Protein AF-A0A392P314-F1 (afdb_monomer_lite)

Radius of gyration: 13.02 Å; chains: 1; bounding box: 30×21×45 Å

Structure (mmCIF, N/CA/C/O backbone):
data_AF-A0A392P314-F1
#
_entry.id   AF-A0A392P314-F1
#
loop_
_atom_site.group_PDB
_atom_site.id
_atom_site.type_symbol
_atom_site.label_atom_id
_atom_site.label_alt_id
_atom_site.label_comp_id
_atom_site.label_asym_id
_atom_site.label_entity_id
_atom_site.label_seq_id
_atom_site.pdbx_PDB_ins_code
_atom_site.Cartn_x
_atom_site.Cartn_y
_atom_site.Cartn_z
_atom_site.occupancy
_atom_site.B_iso_or_equiv
_atom_site.auth_seq_id
_atom_site.auth_comp_id
_atom_site.auth_asym_id
_atom_site.auth_atom_id
_atom_site.pdbx_PDB_model_num
ATOM 1 N N . ASN A 1 1 ? -1.983 11.734 -1.064 1.00 77.75 1 ASN A N 1
ATOM 2 C CA . ASN A 1 1 ? -3.026 12.692 -1.538 1.00 77.75 1 ASN A CA 1
ATOM 3 C C . ASN A 1 1 ? -4.248 12.028 -2.172 1.00 77.75 1 ASN A C 1
ATOM 5 O O . ASN A 1 1 ? -5.355 12.394 -1.801 1.00 77.75 1 ASN A O 1
ATOM 9 N N . GLU A 1 2 ? -4.101 11.037 -3.053 1.0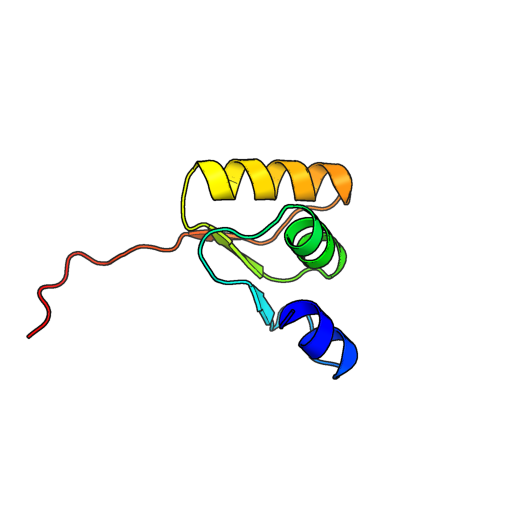0 95.12 2 GLU A N 1
ATOM 10 C CA . GLU A 1 2 ? -5.255 10.375 -3.696 1.00 95.12 2 GLU A CA 1
ATOM 11 C C . GLU A 1 2 ? -5.963 9.362 -2.789 1.00 95.12 2 GLU A C 1
ATOM 13 O O . GLU A 1 2 ? -7.183 9.400 -2.670 1.00 95.12 2 GLU A O 1
ATOM 18 N N . LEU A 1 3 ? -5.208 8.523 -2.066 1.00 95.25 3 LEU A N 1
ATOM 19 C CA . LEU A 1 3 ? -5.770 7.527 -1.145 1.00 95.25 3 LEU A CA 1
ATOM 20 C C . LEU A 1 3 ? -6.711 8.162 -0.107 1.00 95.25 3 LEU A C 1
ATOM 22 O O . LEU A 1 3 ? -7.856 7.748 0.042 1.00 95.25 3 LEU A O 1
ATOM 26 N N . LYS A 1 4 ? -6.255 9.225 0.568 1.00 95.50 4 LYS A N 1
ATOM 27 C CA . LYS A 1 4 ? -7.063 9.975 1.547 1.00 95.50 4 LYS A CA 1
ATOM 28 C C . LYS A 1 4 ? -8.352 10.521 0.928 1.00 95.50 4 LYS A C 1
ATOM 30 O O . LYS A 1 4 ? -9.392 10.500 1.580 1.00 95.50 4 LYS A O 1
ATOM 35 N N . LEU A 1 5 ? -8.292 11.012 -0.311 1.00 97.31 5 LEU A N 1
ATOM 36 C CA . LEU A 1 5 ? -9.461 11.539 -1.011 1.00 97.31 5 LEU A CA 1
ATOM 37 C C . LEU A 1 5 ? -10.446 10.423 -1.381 1.00 97.31 5 LEU A C 1
ATOM 39 O O . LEU A 1 5 ? -11.637 10.575 -1.128 1.00 97.31 5 LEU A O 1
ATOM 43 N N . ALA A 1 6 ? -9.956 9.298 -1.906 1.00 97.69 6 ALA A N 1
ATOM 44 C CA . ALA A 1 6 ? -10.781 8.140 -2.250 1.00 97.69 6 ALA A CA 1
ATOM 45 C C . ALA A 1 6 ? -11.521 7.587 -1.021 1.00 97.69 6 ALA A C 1
ATOM 47 O O . ALA A 1 6 ? -12.735 7.393 -1.064 1.00 97.69 6 ALA A O 1
ATOM 48 N N . LEU A 1 7 ? -10.821 7.432 0.109 1.00 96.44 7 LEU A N 1
ATOM 49 C CA . LEU A 1 7 ? -11.439 6.995 1.365 1.00 96.44 7 LEU A CA 1
ATOM 50 C C . LEU A 1 7 ? -12.509 7.985 1.845 1.00 96.44 7 LEU A C 1
ATOM 52 O O . LEU A 1 7 ? -13.606 7.582 2.224 1.00 96.44 7 LEU A O 1
ATOM 56 N N . ARG A 1 8 ? -12.234 9.294 1.773 1.00 97.44 8 ARG A N 1
ATOM 57 C CA . ARG A 1 8 ? -13.212 10.338 2.132 1.00 97.44 8 ARG A CA 1
ATOM 58 C C . ARG A 1 8 ? -14.426 10.373 1.208 1.00 97.44 8 ARG A C 1
ATOM 60 O O . ARG A 1 8 ? -15.506 10.735 1.660 1.00 97.44 8 ARG A O 1
ATOM 67 N N . ALA A 1 9 ? -14.253 10.022 -0.061 1.00 98.19 9 ALA A N 1
ATOM 68 C CA . ALA A 1 9 ? -15.332 9.928 -1.036 1.00 98.19 9 ALA A CA 1
ATOM 69 C C . ALA A 1 9 ? -16.154 8.628 -0.905 1.00 98.19 9 ALA A C 1
ATOM 71 O O . ALA A 1 9 ? -17.125 8.456 -1.636 1.00 98.19 9 ALA A O 1
ATOM 72 N N . GLY A 1 10 ? -15.798 7.732 0.024 1.00 97.88 10 GLY A N 1
ATOM 73 C CA . GLY A 1 10 ? -16.548 6.506 0.298 1.00 97.88 10 GLY A CA 1
ATOM 74 C C . GLY A 1 10 ? -16.250 5.359 -0.665 1.00 97.88 10 GLY A C 1
ATOM 75 O O . GLY A 1 10 ? -17.061 4.443 -0.785 1.00 97.88 10 GLY A O 1
ATOM 76 N N . PHE A 1 11 ? -15.107 5.389 -1.358 1.00 98.25 11 PHE A N 1
ATOM 77 C CA . PHE A 1 11 ? -14.666 4.236 -2.140 1.00 98.25 11 PHE A CA 1
ATOM 78 C C . PHE A 1 11 ? -14.397 3.051 -1.212 1.00 98.25 11 PHE A C 1
ATOM 80 O O . PHE A 1 11 ? -13.764 3.204 -0.167 1.00 98.25 11 PHE A O 1
ATOM 87 N N . ASP A 1 12 ? -14.850 1.867 -1.620 1.00 97.88 12 ASP A N 1
ATOM 88 C CA . ASP A 1 12 ? -14.568 0.618 -0.917 1.00 97.88 12 ASP A CA 1
ATOM 89 C C . ASP A 1 12 ? -13.051 0.334 -0.940 1.00 97.88 12 ASP A C 1
ATOM 91 O O . ASP A 1 12 ? -12.501 0.093 -2.022 1.00 97.88 12 ASP A O 1
ATOM 95 N N . PRO A 1 13 ? -12.362 0.332 0.219 1.00 97.31 13 PRO A N 1
ATOM 96 C CA . PRO A 1 13 ? -10.918 0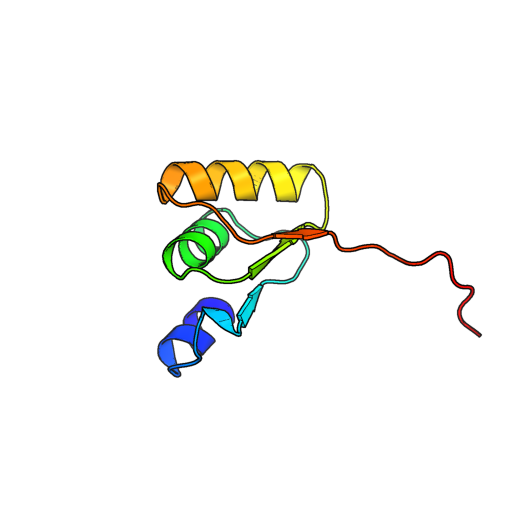.122 0.285 1.00 97.31 13 PRO A CA 1
ATOM 97 C C . PRO A 1 13 ? -10.471 -1.215 -0.309 1.00 97.31 13 PRO A C 1
ATOM 99 O O . PRO A 1 13 ? -9.391 -1.297 -0.891 1.00 97.31 13 PRO A O 1
ATOM 102 N N . THR A 1 14 ? -11.318 -2.245 -0.228 1.00 95.25 14 THR A N 1
ATOM 103 C CA . THR A 1 14 ? -11.015 -3.583 -0.762 1.00 95.25 14 THR A CA 1
ATOM 104 C C . THR A 1 14 ? -11.005 -3.621 -2.290 1.00 95.25 14 THR A C 1
ATOM 106 O O . THR A 1 14 ? -10.561 -4.594 -2.893 1.00 95.25 14 THR A O 1
ATOM 109 N N . ARG A 1 15 ? -11.464 -2.543 -2.932 1.00 96.88 15 ARG A N 1
ATOM 110 C CA . ARG A 1 15 ? -11.457 -2.347 -4.384 1.00 96.88 15 ARG A CA 1
ATOM 111 C C . ARG A 1 15 ? -10.470 -1.266 -4.827 1.00 96.88 15 ARG A C 1
ATOM 113 O O . ARG A 1 15 ? -10.428 -0.931 -6.009 1.00 96.88 15 ARG A O 1
ATOM 120 N N . CYS A 1 16 ? -9.684 -0.722 -3.901 1.00 97.81 16 CYS A N 1
ATOM 121 C CA . CYS A 1 16 ? -8.655 0.272 -4.174 1.00 97.81 16 CYS A CA 1
ATOM 122 C C . CYS A 1 16 ? -7.283 -0.396 -4.327 1.00 97.81 16 CYS A C 1
ATOM 124 O O . CYS A 1 16 ? -6.947 -1.328 -3.595 1.00 97.81 16 CYS A O 1
ATOM 126 N N . ILE A 1 17 ? -6.471 0.132 -5.247 1.00 98.00 17 ILE A N 1
ATOM 127 C CA . ILE A 1 17 ? -5.073 -0.268 -5.443 1.00 98.00 17 ILE A CA 1
ATOM 128 C C . ILE A 1 17 ? -4.203 0.982 -5.329 1.00 98.00 17 ILE A C 1
ATOM 130 O O . ILE A 1 17 ? -4.357 1.928 -6.104 1.00 98.00 17 ILE A O 1
ATOM 134 N N . PHE A 1 18 ? -3.287 0.986 -4.365 1.00 97.69 18 PHE A N 1
ATOM 135 C CA . PHE A 1 18 ? -2.329 2.057 -4.156 1.00 97.69 18 PHE A CA 1
ATOM 136 C C . PHE A 1 18 ? -1.045 1.788 -4.947 1.00 97.69 18 PHE A C 1
ATOM 138 O O . PHE A 1 18 ? -0.351 0.789 -4.744 1.00 97.69 18 PHE A O 1
ATOM 145 N N . ASN A 1 19 ? -0.758 2.696 -5.876 1.00 95.94 19 ASN A N 1
ATOM 146 C CA . ASN A 1 19 ? 0.304 2.600 -6.872 1.00 95.94 19 ASN A CA 1
ATOM 147 C C . ASN A 1 19 ? 1.316 3.738 -6.711 1.00 95.94 19 ASN A C 1
ATOM 149 O O . ASN A 1 19 ? 1.032 4.734 -6.048 1.00 95.94 19 ASN A O 1
ATOM 153 N N . GLY A 1 20 ? 2.453 3.614 -7.397 1.00 88.62 20 GLY A N 1
ATOM 154 C CA . GLY A 1 20 ? 3.401 4.707 -7.604 1.00 88.62 20 GLY A CA 1
ATOM 155 C C . GLY A 1 20 ? 4.749 4.461 -6.941 1.00 88.62 20 GLY A C 1
ATOM 156 O O . GLY A 1 20 ? 4.844 3.850 -5.882 1.00 88.62 20 GLY A O 1
ATOM 157 N N . ASN A 1 21 ? 5.807 4.971 -7.557 1.00 85.50 21 ASN A N 1
ATOM 158 C CA . ASN A 1 21 ? 7.137 4.976 -6.967 1.00 85.50 21 ASN A CA 1
ATOM 159 C C . ASN A 1 21 ? 7.216 6.000 -5.821 1.00 85.50 21 ASN A C 1
ATOM 161 O O . ASN A 1 21 ? 6.642 7.083 -5.902 1.00 85.50 21 ASN A O 1
ATOM 165 N N . GLY A 1 22 ? 7.956 5.670 -4.760 1.00 86.81 22 GLY A N 1
ATOM 166 C CA . GLY A 1 22 ? 8.191 6.597 -3.646 1.00 86.81 22 GLY A CA 1
ATOM 167 C C . GLY A 1 22 ? 6.994 6.781 -2.708 1.00 86.81 22 GLY A C 1
ATOM 168 O O . GLY A 1 22 ? 6.776 7.885 -2.209 1.00 86.81 22 GLY A O 1
ATOM 169 N N . LYS A 1 23 ? 6.214 5.719 -2.461 1.00 93.75 23 LYS A N 1
ATOM 170 C CA . LYS A 1 23 ? 5.156 5.727 -1.440 1.00 93.75 23 LYS A CA 1
ATOM 171 C C . LYS A 1 23 ? 5.789 6.040 -0.083 1.00 93.75 23 LYS A C 1
ATOM 173 O O . LYS A 1 23 ? 6.711 5.353 0.352 1.00 93.75 23 LYS A O 1
ATOM 178 N N . ILE A 1 24 ? 5.306 7.087 0.575 1.00 94.25 24 ILE A N 1
ATOM 179 C CA . ILE A 1 24 ? 5.803 7.473 1.898 1.00 94.25 24 ILE A CA 1
ATOM 180 C C . ILE A 1 24 ? 5.196 6.579 2.981 1.00 94.25 24 ILE A C 1
ATOM 182 O O . ILE A 1 24 ? 4.072 6.088 2.836 1.00 94.25 24 ILE A O 1
ATOM 186 N N . LEU A 1 25 ? 5.931 6.391 4.077 1.00 96.25 25 LEU A N 1
ATOM 187 C CA . LEU A 1 25 ? 5.554 5.479 5.156 1.00 96.25 25 LEU A CA 1
ATOM 188 C C . LEU A 1 25 ? 4.170 5.806 5.733 1.00 96.25 25 LEU A C 1
ATOM 190 O O . LEU A 1 25 ? 3.380 4.901 5.980 1.00 96.25 25 LEU A O 1
ATOM 194 N N . GLU A 1 26 ? 3.840 7.085 5.891 1.00 96.56 26 GLU A N 1
ATOM 195 C CA . GLU A 1 26 ? 2.557 7.531 6.440 1.00 96.56 26 GLU A CA 1
ATOM 196 C C . GLU A 1 26 ? 1.372 7.141 5.546 1.00 96.56 26 GLU A C 1
ATOM 198 O O . GLU A 1 26 ? 0.322 6.730 6.042 1.00 96.56 26 GLU A O 1
ATOM 203 N N . ASP A 1 27 ? 1.527 7.245 4.223 1.00 96.56 27 ASP A N 1
ATOM 204 C CA . ASP A 1 27 ? 0.482 6.849 3.274 1.00 96.56 27 ASP A CA 1
ATOM 205 C C . ASP A 1 27 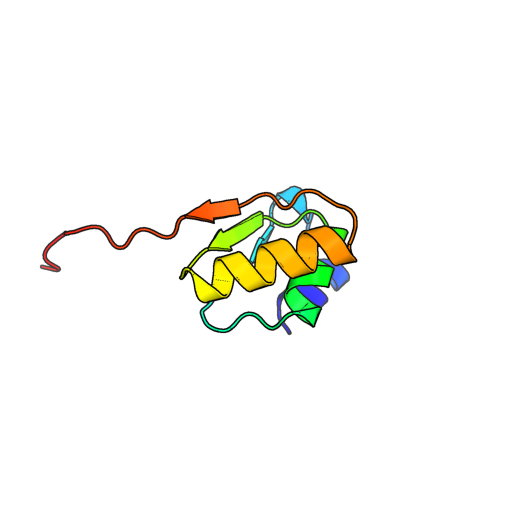? 0.378 5.313 3.179 1.00 96.56 27 ASP A C 1
ATOM 207 O O . ASP A 1 27 ? -0.720 4.781 3.006 1.00 96.56 27 ASP A O 1
ATOM 211 N N . LEU A 1 28 ? 1.487 4.586 3.364 1.00 97.75 28 LEU A N 1
ATOM 212 C CA . LEU A 1 28 ? 1.497 3.121 3.445 1.00 97.75 28 LEU A CA 1
ATOM 213 C C . LEU A 1 28 ? 0.829 2.595 4.720 1.00 97.75 28 LEU A C 1
ATOM 215 O O . LEU A 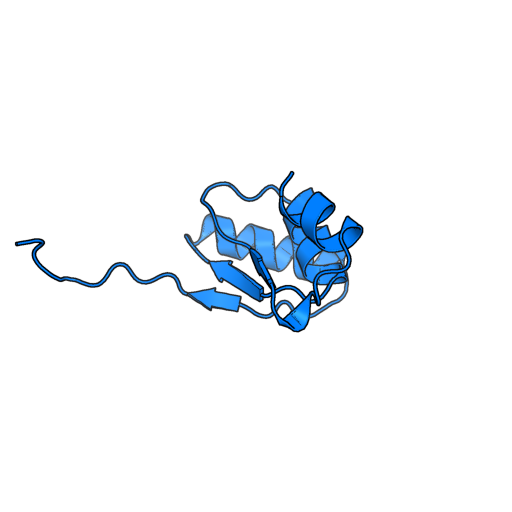1 28 ? 0.092 1.611 4.655 1.00 97.75 28 LEU A O 1
ATOM 219 N N . VAL A 1 29 ? 1.044 3.249 5.866 1.00 98.31 29 VAL A N 1
ATOM 220 C CA . VAL A 1 29 ? 0.349 2.919 7.123 1.00 98.31 29 VAL A CA 1
ATOM 221 C C . VAL A 1 29 ? -1.152 3.103 6.942 1.00 98.31 29 VAL A C 1
ATOM 223 O O . VAL A 1 29 ? -1.915 2.191 7.250 1.00 98.31 29 VAL A O 1
ATOM 226 N N . LEU A 1 30 ? -1.579 4.215 6.337 1.00 97.81 30 LEU A N 1
ATOM 227 C CA . LEU A 1 30 ? -2.990 4.437 6.020 1.00 97.81 30 LEU A CA 1
ATOM 228 C C . LEU A 1 30 ? -3.555 3.349 5.091 1.00 97.81 30 LEU A C 1
ATOM 230 O O . LEU A 1 30 ? -4.665 2.865 5.312 1.00 97.81 30 LEU A O 1
ATOM 234 N N . ALA A 1 31 ? -2.811 2.952 4.054 1.00 97.81 31 ALA A N 1
ATOM 235 C CA . ALA A 1 31 ? -3.231 1.882 3.149 1.00 97.81 31 ALA A CA 1
ATOM 236 C C . ALA A 1 31 ? -3.396 0.545 3.892 1.00 97.81 31 ALA A C 1
ATOM 238 O O . ALA A 1 31 ? -4.402 -0.145 3.705 1.00 97.81 31 ALA A O 1
ATOM 239 N N . ALA A 1 32 ? -2.453 0.215 4.778 1.00 98.12 32 ALA A N 1
ATOM 240 C CA . ALA A 1 32 ? -2.496 -0.978 5.619 1.00 98.12 32 ALA A CA 1
ATOM 241 C C . ALA A 1 32 ? -3.689 -0.961 6.588 1.00 98.12 32 ALA A C 1
ATOM 243 O O . ALA A 1 32 ? -4.408 -1.954 6.717 1.00 98.12 32 ALA A O 1
ATOM 244 N N . GLU A 1 33 ? -3.938 0.172 7.245 1.00 98.00 33 GLU A N 1
ATOM 245 C CA . GLU A 1 33 ? -5.065 0.359 8.160 1.00 98.00 33 GLU A CA 1
ATOM 246 C C . GLU A 1 33 ? -6.413 0.212 7.454 1.00 98.00 33 GLU A C 1
ATOM 248 O O . GLU A 1 33 ? -7.313 -0.442 7.990 1.00 98.00 33 GLU A O 1
ATOM 253 N N . ALA A 1 34 ? -6.534 0.779 6.254 1.00 97.50 34 ALA A N 1
ATOM 254 C CA . ALA A 1 34 ? -7.749 0.742 5.450 1.00 97.50 34 ALA A CA 1
ATOM 255 C C . ALA A 1 34 ? -7.969 -0.601 4.728 1.00 97.50 34 ALA A C 1
ATOM 257 O O . ALA A 1 34 ? -9.082 -0.862 4.281 1.00 97.50 34 ALA A O 1
ATOM 258 N N . GLY A 1 35 ? -6.950 -1.462 4.627 1.00 97.38 35 GLY A N 1
ATOM 259 C CA . GLY A 1 35 ? -7.044 -2.745 3.920 1.00 97.38 35 GLY A CA 1
ATOM 260 C C . GLY A 1 35 ? -6.975 -2.618 2.394 1.00 97.38 35 GLY A C 1
ATOM 261 O O . GLY A 1 35 ? -7.553 -3.435 1.680 1.00 97.38 35 GLY A O 1
ATOM 262 N N . VAL A 1 36 ? -6.281 -1.591 1.904 1.00 98.19 36 VAL A N 1
ATOM 263 C CA . VAL A 1 36 ? -6.082 -1.314 0.474 1.00 98.19 36 VAL A CA 1
ATOM 264 C C . VAL A 1 36 ? -4.985 -2.217 -0.097 1.00 98.19 36 VAL A C 1
ATOM 266 O O . VAL A 1 36 ? -4.012 -2.531 0.590 1.00 98.19 36 VAL A O 1
ATOM 269 N N . PHE A 1 37 ? -5.121 -2.629 -1.361 1.00 98.44 37 PHE A N 1
ATOM 270 C CA . PHE A 1 37 ? -4.055 -3.349 -2.061 1.00 98.44 37 PHE A CA 1
ATOM 271 C C . PHE A 1 37 ? -2.887 -2.416 -2.374 1.00 98.44 37 PHE A C 1
ATOM 273 O O . PHE A 1 37 ? -3.105 -1.295 -2.823 1.00 98.44 37 PHE A O 1
ATOM 280 N N . VAL A 1 38 ? -1.648 -2.872 -2.200 1.00 98.25 38 VAL A N 1
ATOM 281 C CA . VAL A 1 38 ? -0.452 -2.065 -2.482 1.00 98.25 38 VAL A CA 1
ATOM 282 C C . VAL A 1 38 ? 0.422 -2.757 -3.521 1.00 98.25 38 VAL A C 1
ATOM 284 O O . VAL A 1 38 ? 0.822 -3.907 -3.342 1.00 98.25 38 VAL A O 1
ATOM 287 N N . ASN A 1 39 ? 0.743 -2.054 -4.606 1.00 98.00 39 ASN A N 1
ATOM 288 C CA . ASN A 1 39 ? 1.720 -2.543 -5.576 1.00 98.00 39 ASN A CA 1
ATOM 289 C C . ASN A 1 39 ? 3.141 -2.330 -5.052 1.00 98.00 39 ASN A C 1
ATOM 291 O O . ASN A 1 39 ? 3.475 -1.226 -4.631 1.00 98.00 39 ASN A O 1
ATOM 295 N N . ILE A 1 40 ? 3.961 -3.376 -5.116 1.00 97.69 40 ILE A N 1
ATOM 296 C CA . ILE A 1 40 ? 5.395 -3.335 -4.832 1.00 97.69 40 ILE A CA 1
ATOM 297 C C . ILE A 1 40 ? 6.121 -2.981 -6.130 1.00 97.69 40 ILE A C 1
ATOM 299 O O . ILE A 1 40 ? 6.057 -3.741 -7.101 1.00 97.69 40 ILE A O 1
ATOM 303 N N . ASP A 1 41 ? 6.815 -1.844 -6.129 1.00 94.56 41 ASP A N 1
ATOM 304 C CA . ASP A 1 41 ? 7.597 -1.366 -7.279 1.00 94.56 41 ASP A CA 1
ATOM 305 C C . ASP A 1 41 ? 9.110 -1.655 -7.146 1.00 94.56 41 ASP A C 1
ATOM 307 O O . ASP A 1 41 ? 9.825 -1.677 -8.147 1.00 94.56 41 ASP A O 1
ATOM 311 N N . SER A 1 42 ? 9.621 -1.856 -5.926 1.00 94.69 42 SER A N 1
ATOM 312 C CA . SER A 1 42 ? 11.042 -2.126 -5.656 1.00 94.69 42 SER A CA 1
ATOM 313 C C . SER A 1 42 ? 11.260 -2.796 -4.294 1.00 94.69 42 SER A C 1
ATOM 315 O O . SER A 1 42 ? 10.350 -2.858 -3.468 1.00 94.69 42 SER A O 1
ATOM 317 N N . GLU A 1 43 ? 12.482 -3.265 -4.025 1.00 95.12 43 GLU A N 1
ATOM 318 C CA . GLU A 1 43 ? 12.862 -3.816 -2.711 1.00 95.12 43 GLU A CA 1
ATOM 319 C C . GLU A 1 43 ? 12.729 -2.777 -1.586 1.00 95.12 43 GLU A C 1
ATOM 321 O O . GLU A 1 43 ? 12.170 -3.072 -0.535 1.00 95.12 43 GLU A O 1
ATOM 326 N N . PHE A 1 44 ? 13.138 -1.529 -1.837 1.00 93.06 44 PHE A N 1
ATOM 327 C CA . PHE A 1 44 ? 12.954 -0.422 -0.891 1.00 93.06 44 PHE A CA 1
ATOM 328 C C . PHE A 1 44 ? 11.469 -0.151 -0.594 1.00 93.06 44 PHE A C 1
ATOM 330 O O . PHE A 1 44 ? 11.084 0.111 0.545 1.00 93.06 44 PHE A O 1
ATOM 337 N N . ASP A 1 45 ? 10.611 -0.232 -1.615 1.00 95.38 45 ASP A N 1
ATOM 338 C CA . ASP A 1 45 ? 9.162 -0.093 -1.447 1.00 95.38 45 ASP A CA 1
ATOM 339 C C . ASP A 1 45 ? 8.595 -1.237 -0.586 1.00 95.38 45 ASP A C 1
ATOM 341 O O . ASP A 1 45 ? 7.816 -0.995 0.337 1.00 95.38 45 ASP A O 1
ATOM 345 N N . LEU A 1 46 ? 9.060 -2.473 -0.807 1.00 97.00 46 LEU A N 1
ATOM 346 C CA . LEU A 1 46 ? 8.700 -3.630 0.017 1.00 97.00 46 LEU A CA 1
ATOM 347 C C . LEU A 1 46 ? 9.106 -3.448 1.487 1.00 97.00 46 LEU A C 1
ATOM 349 O O . LEU A 1 46 ? 8.302 -3.733 2.377 1.00 97.00 46 LEU A O 1
ATOM 353 N N . GLU A 1 47 ? 10.314 -2.956 1.763 1.00 97.06 47 GLU A N 1
ATOM 354 C CA . GLU A 1 47 ? 10.769 -2.683 3.133 1.00 97.06 47 GLU A CA 1
ATOM 355 C C . GLU A 1 47 ? 9.854 -1.679 3.850 1.00 97.06 47 GLU A C 1
ATOM 357 O O . GLU A 1 47 ? 9.444 -1.914 4.994 1.00 97.06 47 GLU A O 1
ATOM 362 N N . ASN A 1 48 ? 9.451 -0.608 3.161 1.00 97.12 48 ASN A N 1
ATOM 363 C CA . ASN A 1 48 ? 8.512 0.373 3.705 1.00 97.12 48 ASN A CA 1
ATOM 364 C C . ASN A 1 48 ? 7.114 -0.218 3.931 1.00 97.12 48 ASN A C 1
ATOM 366 O O . ASN A 1 48 ? 6.489 0.065 4.955 1.00 97.12 48 ASN A O 1
ATOM 370 N N . ILE A 1 49 ? 6.624 -1.075 3.028 1.00 98.12 49 ILE A N 1
ATOM 371 C CA . ILE A 1 49 ? 5.340 -1.776 3.197 1.00 98.12 49 ILE A CA 1
ATOM 372 C C . ILE A 1 49 ? 5.385 -2.695 4.425 1.00 98.12 49 ILE A C 1
ATOM 374 O O . ILE A 1 49 ? 4.432 -2.731 5.205 1.00 98.12 49 ILE A O 1
ATOM 378 N N . VAL A 1 50 ? 6.494 -3.406 4.648 1.00 98.38 50 VAL A N 1
ATOM 379 C CA . VAL A 1 50 ? 6.687 -4.247 5.842 1.00 98.38 50 VAL A CA 1
ATOM 380 C C . VAL A 1 50 ? 6.706 -3.401 7.116 1.00 98.38 50 VAL A C 1
ATOM 382 O O . VAL A 1 50 ? 6.085 -3.784 8.113 1.00 98.38 50 VAL A O 1
ATOM 385 N N . ALA A 1 51 ? 7.385 -2.253 7.107 1.00 98.38 51 ALA A N 1
ATOM 386 C CA . ALA A 1 51 ? 7.372 -1.324 8.235 1.00 98.38 51 ALA A CA 1
ATOM 387 C C . ALA A 1 51 ? 5.951 -0.811 8.522 1.00 98.38 51 ALA A C 1
ATOM 389 O O . ALA A 1 51 ? 5.497 -0.877 9.665 1.00 98.38 51 ALA A O 1
ATOM 390 N N . ALA A 1 52 ? 5.215 -0.401 7.487 1.00 98.50 52 ALA A N 1
ATOM 391 C CA . ALA A 1 52 ? 3.829 0.039 7.604 1.00 98.50 52 ALA A CA 1
ATOM 392 C C . ALA A 1 52 ? 2.904 -1.056 8.155 1.00 98.50 52 ALA A C 1
ATOM 394 O O . ALA A 1 52 ? 2.112 -0.794 9.057 1.00 98.50 52 ALA A O 1
ATOM 395 N N . ALA A 1 53 ? 3.047 -2.296 7.677 1.00 98.56 53 ALA A N 1
ATOM 396 C CA . ALA A 1 53 ? 2.299 -3.455 8.166 1.00 98.56 53 ALA A CA 1
ATOM 397 C C . ALA A 1 53 ? 2.519 -3.688 9.672 1.00 98.56 53 ALA A C 1
ATOM 399 O O . ALA A 1 53 ? 1.570 -3.942 10.417 1.00 98.56 53 ALA A O 1
ATOM 400 N N . ARG A 1 54 ? 3.773 -3.565 10.132 1.00 98.62 54 ARG A N 1
ATOM 401 C CA . ARG A 1 54 ? 4.134 -3.683 11.554 1.00 98.62 54 ARG A CA 1
ATOM 402 C C . ARG A 1 54 ? 3.542 -2.551 12.387 1.00 98.62 54 ARG A C 1
ATOM 404 O O . ARG A 1 54 ? 2.981 -2.833 13.440 1.00 98.62 54 ARG A O 1
ATOM 411 N N . ILE A 1 55 ? 3.637 -1.309 11.912 1.00 98.62 55 ILE A N 1
ATOM 412 C CA . ILE A 1 55 ? 3.079 -0.129 12.592 1.00 98.62 55 ILE A CA 1
ATOM 413 C C . ILE A 1 55 ? 1.556 -0.250 12.722 1.00 98.62 55 ILE A C 1
ATOM 415 O O . ILE A 1 55 ? 1.019 -0.062 13.808 1.00 98.62 55 ILE A O 1
ATOM 419 N N . ALA A 1 56 ? 0.868 -0.626 11.641 1.00 98.38 56 ALA A N 1
ATOM 420 C CA . ALA A 1 56 ? -0.584 -0.790 11.622 1.00 98.38 56 ALA A CA 1
ATOM 421 C C . ALA A 1 56 ? -1.071 -2.056 12.355 1.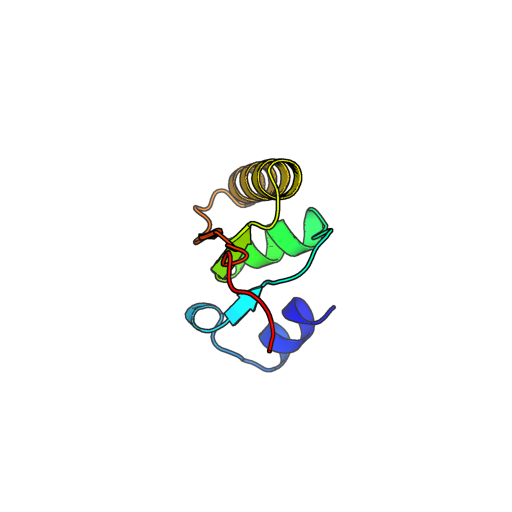00 98.38 56 ALA A C 1
ATOM 423 O O . ALA A 1 56 ? -2.272 -2.218 12.574 1.00 98.38 56 ALA A O 1
ATOM 424 N N . GLY A 1 57 ? -0.171 -2.992 12.682 1.00 98.56 57 GLY A N 1
ATOM 425 C CA . GLY A 1 57 ? -0.525 -4.292 13.257 1.00 98.56 57 GLY A CA 1
ATOM 426 C C . GLY A 1 57 ? -1.390 -5.155 12.329 1.00 98.56 57 GLY A C 1
ATOM 427 O O . GLY A 1 57 ? -2.175 -5.978 12.802 1.00 98.56 57 GLY A O 1
ATOM 428 N N . LYS A 1 58 ? -1.285 -4.961 11.008 1.00 98.00 58 LYS A N 1
ATOM 429 C CA . LYS A 1 58 ? -2.128 -5.611 9.993 1.00 98.00 58 LYS A CA 1
ATOM 430 C C . LYS A 1 58 ? -1.292 -6.221 8.877 1.00 98.00 58 LYS A C 1
ATOM 432 O O . LYS A 1 58 ? -0.218 -5.735 8.539 1.00 98.00 58 LYS A O 1
ATOM 437 N N . ARG A 1 59 ? -1.814 -7.285 8.262 1.00 97.62 59 ARG A N 1
ATOM 438 C CA . ARG A 1 59 ? -1.268 -7.799 7.000 1.00 97.62 59 ARG A CA 1
ATOM 439 C C . ARG A 1 59 ? -1.695 -6.886 5.854 1.00 97.62 59 ARG A C 1
ATOM 441 O O . ARG A 1 59 ? -2.859 -6.507 5.785 1.00 97.62 59 ARG A O 1
ATOM 448 N N . VAL A 1 60 ? -0.759 -6.580 4.961 1.00 98.19 60 VAL A N 1
ATOM 449 C CA . VAL A 1 60 ? -1.014 -5.785 3.754 1.00 98.19 60 VAL A CA 1
ATOM 450 C C . VAL A 1 60 ? -1.191 -6.725 2.571 1.00 98.19 60 VAL A C 1
ATOM 452 O O . VAL A 1 60 ? -0.377 -7.628 2.368 1.00 98.19 60 VAL A O 1
ATOM 455 N N . ASN A 1 61 ? -2.252 -6.515 1.793 1.00 97.81 61 ASN A N 1
ATOM 456 C CA . ASN A 1 61 ? -2.448 -7.228 0.537 1.00 97.81 61 ASN A CA 1
ATOM 457 C C . ASN A 1 61 ? -1.571 -6.578 -0.530 1.00 97.81 61 ASN A C 1
ATOM 459 O O . ASN A 1 61 ? -1.720 -5.389 -0.808 1.00 97.81 61 ASN A O 1
ATOM 463 N N . VAL A 1 62 ? -0.663 -7.347 -1.119 1.00 98.06 62 VAL A N 1
ATOM 464 C CA . VAL A 1 62 ? 0.321 -6.823 -2.069 1.00 98.06 62 VAL A CA 1
ATOM 465 C C . VAL A 1 62 ? 0.210 -7.490 -3.430 1.00 98.06 62 VAL A C 1
ATOM 467 O O . VAL A 1 62 ? -0.186 -8.651 -3.529 1.00 98.06 62 VAL A O 1
ATOM 470 N N . LEU A 1 63 ? 0.606 -6.761 -4.471 1.00 98.12 63 LEU A N 1
ATOM 471 C CA . LEU A 1 63 ? 0.891 -7.320 -5.789 1.00 98.12 63 LEU A CA 1
ATOM 472 C C . LEU A 1 63 ? 2.296 -6.894 -6.221 1.00 98.12 63 LEU A C 1
ATOM 474 O O . LEU A 1 63 ? 2.777 -5.829 -5.837 1.00 98.12 63 LEU A O 1
ATOM 478 N N . LEU A 1 64 ? 2.960 -7.721 -7.025 1.00 96.94 64 LEU A N 1
ATOM 479 C CA . LEU A 1 64 ? 4.254 -7.386 -7.614 1.00 96.94 64 LEU A CA 1
ATOM 480 C C . LEU A 1 64 ? 4.032 -6.697 -8.957 1.00 96.94 64 LEU A C 1
ATOM 482 O O . LEU A 1 64 ? 3.370 -7.257 -9.836 1.00 96.94 64 LEU A O 1
ATOM 486 N N . ARG A 1 65 ? 4.603 -5.504 -9.138 1.00 96.00 65 ARG A N 1
ATOM 487 C CA . ARG A 1 65 ? 4.603 -4.854 -10.446 1.00 96.00 65 ARG A CA 1
ATOM 488 C C . ARG A 1 65 ? 5.723 -5.438 -11.297 1.00 96.00 65 ARG A C 1
ATOM 490 O O . ARG A 1 65 ? 6.900 -5.245 -11.015 1.00 96.00 65 ARG A O 1
ATOM 497 N N . ILE A 1 66 ? 5.339 -6.139 -12.356 1.00 93.56 66 ILE A N 1
ATOM 498 C CA . ILE A 1 66 ? 6.266 -6.714 -13.329 1.00 93.56 66 ILE A CA 1
ATOM 499 C C . ILE A 1 66 ? 6.232 -5.840 -14.579 1.00 93.56 66 ILE A C 1
ATOM 501 O O . ILE A 1 66 ? 5.157 -5.577 -15.117 1.00 93.56 66 ILE A O 1
ATOM 505 N N . ASN A 1 67 ? 7.403 -5.410 -15.047 1.00 90.88 67 ASN A N 1
ATOM 506 C CA . ASN A 1 67 ? 7.546 -4.867 -16.394 1.00 90.88 67 ASN A CA 1
ATOM 507 C C . ASN A 1 67 ? 7.740 -6.062 -17.341 1.00 90.88 67 ASN A C 1
ATOM 509 O O . ASN A 1 67 ? 8.765 -6.737 -17.227 1.00 90.88 67 ASN A O 1
ATOM 513 N N . PRO A 1 68 ? 6.759 -6.394 -18.197 1.00 89.44 68 PRO A N 1
ATOM 514 C CA . PRO A 1 68 ? 6.902 -7.508 -19.122 1.00 89.44 68 PRO A CA 1
ATOM 515 C C . PRO A 1 68 ? 7.993 -7.203 -20.152 1.00 89.44 68 PRO A C 1
ATOM 517 O O . PRO A 1 68 ? 8.107 -6.073 -20.622 1.00 89.44 68 PRO A O 1
ATOM 520 N N . ASP A 1 69 ? 8.763 -8.225 -20.516 1.00 88.75 69 ASP A N 1
ATOM 521 C CA . ASP A 1 69 ? 9.785 -8.157 -21.564 1.00 88.75 69 ASP A CA 1
ATOM 522 C C . ASP A 1 69 ? 9.117 -8.238 -22.947 1.00 88.75 69 ASP A C 1
ATOM 524 O O . ASP A 1 69 ? 9.157 -9.256 -23.638 1.00 88.75 69 ASP A O 1
ATOM 528 N N . VAL A 1 70 ? 8.368 -7.187 -23.286 1.00 83.50 70 VAL A N 1
ATOM 529 C CA . VAL A 1 70 ? 7.694 -7.022 -24.577 1.00 83.50 70 VAL A CA 1
ATOM 530 C C . VAL A 1 70 ? 8.246 -5.795 -25.275 1.00 83.50 70 VAL A C 1
ATOM 532 O O . VAL A 1 70 ? 8.277 -4.704 -24.708 1.00 83.50 70 VAL A O 1
ATOM 535 N N . ASP A 1 71 ? 8.659 -5.990 -26.522 1.00 75.75 71 ASP A N 1
ATOM 536 C CA . ASP A 1 71 ? 9.130 -4.915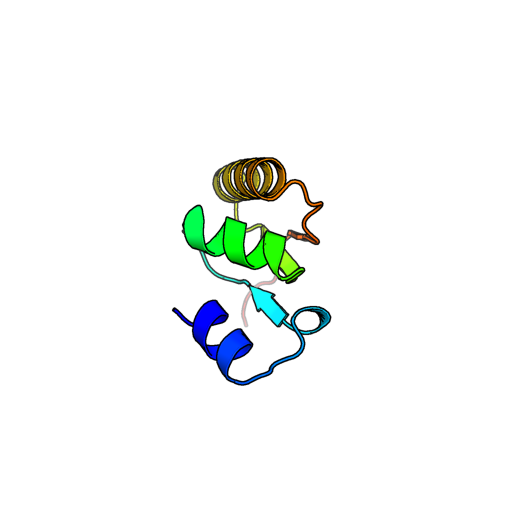 -27.384 1.00 75.75 71 ASP A CA 1
ATOM 537 C C . ASP A 1 71 ? 7.928 -4.023 -27.761 1.00 75.75 71 ASP A C 1
ATOM 539 O O . ASP A 1 71 ? 6.951 -4.533 -28.328 1.00 75.75 71 ASP A O 1
ATOM 543 N N . PRO A 1 72 ? 7.924 -2.723 -27.412 1.00 71.00 72 PRO A N 1
ATOM 544 C CA . PRO A 1 72 ? 6.851 -1.823 -27.807 1.00 71.00 72 PRO A CA 1
ATOM 545 C C . PRO A 1 72 ? 6.941 -1.575 -29.319 1.00 71.00 72 PRO A C 1
ATOM 547 O O . PRO A 1 72 ? 7.856 -0.899 -29.784 1.00 71.00 72 PRO A O 1
ATOM 550 N N . GLN A 1 73 ? 6.003 -2.142 -30.084 1.00 61.44 73 GLN A N 1
ATOM 551 C CA . GLN A 1 73 ? 5.793 -1.785 -31.494 1.00 61.44 73 GLN A CA 1
ATOM 552 C C . GLN A 1 73 ? 5.108 -0.424 -31.633 1.00 61.44 73 GLN A C 1
ATOM 554 O O . GLN A 1 73 ? 4.223 -0.121 -30.798 1.00 61.44 73 GLN A O 1
#

pLDDT: mean 94.8, std 6.6, range [61.44, 98.62]

Sequence (73 aa):
NELKLALRAGFDPTRCIFNGNGKILEDLVLAAEAGVFVNIDSEFDLENIVAAARIAGKRVNVLLRINPDVDPQ

Organism: NCBI:txid97028

Secondary structure (DSSP, 8-state):
-HHHHHHHTT--GGG-EE--TT--HHHHHHHHHHT-EEEE-SHHHHHHHHHHHHHHTSPPPEEE---------

InterPro domains:
  IPR022644 Orn/DAP/Arg decarboxylase 2, N-terminal [PF02784] (1-71)
  IPR029066 PLP-binding barrel [G3DSA:3.20.20.10] (1-73)
  IPR029066 PLP-binding barrel [SSF51419] (1-71)

Foldseek 3Di:
DVVVVCVVVPPQQCPAEADDPPDDLVVLLVNQLSQHEYEDADPVSVVSNVVSCVVNVGDHHYDYDDDDPDDDD